Protein AF-A0A5K1G5G9-F1 (afdb_monomer)

Mean predicted aligned error: 5.76 Å

Secondary structure (DSSP, 8-state):
-HHHHHHHS--B-TTTHHHHHHHHHHHHHHHHHT-----------BSTT-HHHHHHHHTT----PPP-HHHHHHHHHTS--------

Solvent-accessible surface area (backbone atoms only — not comparable to full-atom values): 5582 Å² total; per-residue (Å²): 88,69,69,54,26,73,73,71,74,48,60,55,19,79,75,33,30,57,51,52,53,52,51,53,51,51,53,52,50,27,64,75,73,70,54,90,77,89,86,84,77,72,78,82,47,66,17,83,89,40,48,68,58,52,50,29,48,77,70,70,65,60,77,86,79,78,90,54,70,68,62,50,52,55,54,59,70,68,54,81,88,75,86,80,84,81,128

Radius of gyration: 20.23 Å; Cα contacts (8 Å, |Δi|>4): 51; chains: 1; bounding box: 41×36×58 Å

Foldseek 3Di:
DVVCCVPPVFAAAPVQVVVVVVQVVVVVVCVVVVNDDDDDGDSPGGCPVVVVVVVCVVVVNDDDDDDDVVVVVVVVVPDDDDDDPDD

Structure (mmCIF, N/CA/C/O backbone):
data_AF-A0A5K1G5G9-F1
#
_entry.id   AF-A0A5K1G5G9-F1
#
loop_
_atom_site.group_PDB
_atom_site.id
_atom_site.type_symbol
_atom_site.label_atom_id
_atom_site.label_alt_id
_atom_site.label_comp_id
_atom_site.label_asym_id
_atom_site.label_entity_id
_atom_site.label_seq_id
_atom_site.pdbx_PDB_ins_code
_atom_site.Cartn_x
_atom_site.Cartn_y
_atom_site.Cartn_z
_atom_site.occupancy
_atom_site.B_iso_or_equiv
_atom_site.auth_seq_id
_atom_site.auth_comp_id
_atom_site.auth_asym_id
_atom_site.auth_atom_id
_atom_site.pdbx_PDB_model_num
ATOM 1 N N . ALA A 1 1 ? -1.033 -2.431 1.311 1.00 92.19 1 ALA A N 1
ATOM 2 C CA . ALA A 1 1 ? -1.282 -3.533 0.355 1.00 92.19 1 ALA A CA 1
ATOM 3 C C . ALA A 1 1 ? -1.687 -4.834 1.053 1.00 92.19 1 ALA A C 1
ATOM 5 O O . ALA A 1 1 ? -2.861 -5.169 1.036 1.00 92.19 1 ALA A O 1
ATOM 6 N N . ILE A 1 2 ? -0.757 -5.539 1.717 1.00 95.50 2 ILE A N 1
ATOM 7 C CA . ILE A 1 2 ? -0.959 -6.934 2.164 1.00 95.50 2 ILE A CA 1
ATOM 8 C C . ILE A 1 2 ? -2.140 -7.124 3.119 1.00 95.50 2 ILE A C 1
ATOM 10 O O . ILE A 1 2 ? -2.927 -8.044 2.930 1.00 95.50 2 ILE A O 1
ATOM 14 N N . LYS A 1 3 ? -2.291 -6.248 4.124 1.00 96.62 3 LYS A N 1
ATOM 15 C CA . LYS A 1 3 ? -3.431 -6.305 5.052 1.00 96.62 3 LYS A CA 1
ATOM 16 C C . LYS A 1 3 ? -4.764 -6.237 4.299 1.00 96.62 3 LYS A C 1
ATOM 18 O O . LYS A 1 3 ? -5.584 -7.117 4.476 1.00 96.62 3 LYS A O 1
ATOM 23 N N . PHE A 1 4 ? -4.916 -5.245 3.422 1.00 97.00 4 PHE A N 1
ATOM 24 C CA . PHE A 1 4 ? -6.126 -5.034 2.624 1.00 97.00 4 PHE A CA 1
ATOM 25 C C . PHE A 1 4 ? -6.416 -6.203 1.676 1.00 97.00 4 PHE A C 1
ATOM 27 O O . PHE A 1 4 ? -7.535 -6.687 1.631 1.00 97.00 4 PHE A O 1
ATOM 34 N N . ALA A 1 5 ? -5.402 -6.726 0.982 1.00 96.75 5 ALA A N 1
ATOM 35 C CA . ALA A 1 5 ? -5.596 -7.876 0.100 1.00 96.75 5 ALA A CA 1
ATOM 36 C C . ALA A 1 5 ? -6.044 -9.135 0.857 1.00 96.75 5 ALA A C 1
ATOM 38 O O . ALA A 1 5 ? -6.871 -9.894 0.362 1.00 96.75 5 ALA A O 1
ATOM 39 N N . ARG A 1 6 ? -5.534 -9.342 2.078 1.00 97.31 6 ARG A N 1
ATOM 40 C CA . ARG A 1 6 ? -5.942 -10.462 2.937 1.00 97.31 6 ARG A CA 1
ATOM 41 C C . ARG A 1 6 ? -7.344 -10.298 3.525 1.00 97.31 6 ARG A C 1
ATOM 43 O O . ARG A 1 6 ? -7.970 -11.314 3.796 1.00 97.31 6 ARG A O 1
ATOM 50 N N . THR A 1 7 ? -7.808 -9.069 3.762 1.00 97.75 7 THR A N 1
ATOM 51 C CA . THR A 1 7 ? -9.135 -8.821 4.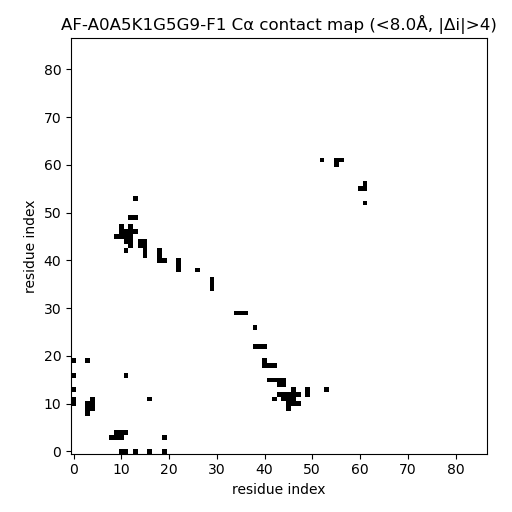353 1.00 97.75 7 THR A CA 1
ATOM 52 C C . THR A 1 7 ? -10.233 -8.700 3.300 1.00 97.75 7 THR A C 1
ATOM 54 O O . THR A 1 7 ? -11.298 -9.270 3.491 1.00 97.75 7 THR A O 1
ATOM 57 N N . GLU A 1 8 ? -9.962 -8.026 2.179 1.00 96.38 8 GLU A N 1
ATOM 58 C CA . GLU A 1 8 ? -10.965 -7.696 1.153 1.00 96.38 8 GLU A CA 1
ATOM 59 C C . GLU A 1 8 ? -10.898 -8.589 -0.097 1.00 96.38 8 GLU A C 1
ATOM 61 O O . GLU A 1 8 ? -11.767 -8.512 -0.960 1.00 96.38 8 GLU A O 1
ATOM 66 N N . GLY A 1 9 ? -9.845 -9.399 -0.258 1.00 96.19 9 GLY A N 1
ATOM 67 C CA . GLY A 1 9 ? -9.661 -10.258 -1.437 1.00 96.19 9 GLY A CA 1
ATOM 68 C C . GLY A 1 9 ? -9.259 -9.522 -2.724 1.00 96.19 9 GLY A C 1
ATOM 69 O O . GLY A 1 9 ? -9.168 -10.143 -3.781 1.00 96.19 9 GLY A O 1
ATOM 70 N N . LEU A 1 10 ? -8.985 -8.214 -2.655 1.00 95.81 10 LEU A N 1
ATOM 71 C CA . LEU A 1 10 ? -8.550 -7.393 -3.788 1.00 95.81 10 LEU A CA 1
ATOM 72 C C . LEU A 1 10 ? -7.062 -7.059 -3.691 1.00 95.81 10 LEU A C 1
ATOM 74 O O . LEU A 1 10 ? -6.594 -6.568 -2.665 1.00 95.81 10 LEU A O 1
ATOM 78 N N . ILE A 1 11 ? -6.319 -7.256 -4.782 1.00 97.19 11 ILE A N 1
ATOM 79 C CA . ILE A 1 11 ? -4.915 -6.838 -4.880 1.00 97.19 11 ILE A CA 1
ATOM 80 C C . ILE A 1 11 ? -4.882 -5.390 -5.395 1.00 97.19 11 ILE A C 1
ATOM 82 O O . ILE A 1 11 ? -5.136 -5.176 -6.584 1.00 97.19 11 ILE A O 1
ATOM 86 N N . PRO A 1 12 ? -4.599 -4.383 -4.545 1.00 97.88 12 PRO A N 1
ATOM 87 C CA . PRO A 1 12 ? -4.501 -2.999 -4.995 1.00 97.88 12 PRO A CA 1
ATOM 88 C C . PRO A 1 12 ? -3.251 -2.794 -5.853 1.00 97.88 12 PRO A C 1
ATOM 90 O O . PRO A 1 12 ? -2.270 -3.505 -5.656 1.00 97.88 12 PRO A O 1
ATOM 93 N N . ALA A 1 13 ? -3.264 -1.826 -6.770 1.00 98.00 13 ALA A N 1
ATOM 94 C CA . ALA A 1 13 ? -2.022 -1.310 -7.352 1.00 98.00 13 ALA A CA 1
ATOM 95 C C . ALA A 1 13 ? -1.185 -0.597 -6.263 1.00 98.00 13 ALA A C 1
ATOM 97 O O . ALA A 1 13 ? -1.739 -0.264 -5.206 1.00 98.00 13 ALA A O 1
ATOM 98 N N . PRO A 1 14 ? 0.126 -0.356 -6.448 1.00 97.06 14 PRO A N 1
ATOM 99 C CA . PRO A 1 14 ? 0.964 0.332 -5.463 1.00 97.06 14 PRO A CA 1
ATOM 100 C C . PRO A 1 14 ? 0.469 1.739 -5.088 1.00 97.06 14 PRO A C 1
ATOM 102 O O . PRO A 1 14 ? 0.476 2.097 -3.907 1.00 97.06 14 PRO A O 1
ATOM 105 N N . GLU A 1 15 ? -0.029 2.514 -6.047 1.00 97.50 15 GLU A N 1
ATOM 106 C CA . GLU A 1 15 ? -0.501 3.893 -5.882 1.00 97.50 15 GLU A CA 1
ATOM 107 C C . GLU A 1 15 ? -1.663 4.011 -4.873 1.00 97.50 15 GLU A C 1
ATOM 109 O O . GLU A 1 15 ? -1.497 4.716 -3.868 1.00 97.50 15 GLU A O 1
ATOM 114 N N . PRO A 1 16 ? -2.798 3.286 -5.019 1.00 97.62 16 PRO A N 1
ATOM 115 C CA . PRO A 1 16 ? -3.930 3.373 -4.089 1.00 97.62 16 PRO A CA 1
ATOM 116 C C . PRO A 1 16 ? -3.630 2.818 -2.689 1.00 97.62 16 PRO A C 1
ATOM 118 O O . PRO A 1 16 ? -4.422 3.018 -1.765 1.00 97.62 16 PRO A O 1
ATOM 121 N N . THR A 1 17 ? -2.481 2.165 -2.468 1.00 97.38 17 THR A N 1
ATOM 122 C CA . THR A 1 17 ? -2.102 1.709 -1.119 1.00 97.38 17 THR A CA 1
ATOM 123 C C . THR A 1 17 ? -1.916 2.857 -0.130 1.00 97.38 17 THR A C 1
ATOM 125 O O . THR A 1 17 ? -2.136 2.652 1.066 1.00 97.38 17 THR A O 1
ATOM 128 N N . HIS A 1 18 ? -1.588 4.058 -0.615 1.00 97.44 18 HIS A N 1
ATOM 129 C CA . HIS A 1 18 ? -1.488 5.267 0.202 1.00 97.44 18 HIS A CA 1
ATOM 130 C C . HIS A 1 18 ? -2.863 5.698 0.725 1.00 97.44 18 HIS A C 1
ATOM 132 O O . HIS A 1 18 ? -3.014 5.969 1.919 1.00 97.44 18 HIS A O 1
ATOM 138 N N . ALA A 1 19 ? -3.883 5.678 -0.140 1.00 98.19 19 ALA A N 1
ATOM 139 C CA . ALA A 1 19 ? -5.263 5.964 0.243 1.00 98.19 19 ALA A CA 1
ATOM 140 C C . ALA A 1 19 ? -5.791 4.910 1.229 1.00 98.19 19 ALA A C 1
ATOM 142 O O . ALA A 1 19 ? -6.315 5.265 2.283 1.00 98.19 19 ALA A O 1
ATOM 143 N N . ILE A 1 20 ? -5.543 3.623 0.955 1.00 98.00 20 ILE A N 1
ATOM 144 C CA . ILE A 1 20 ? -5.872 2.516 1.868 1.00 98.00 20 ILE A CA 1
ATOM 145 C C . ILE A 1 20 ? -5.240 2.737 3.249 1.00 98.00 20 ILE A C 1
ATOM 147 O O . ILE A 1 20 ? -5.904 2.584 4.272 1.00 98.00 20 ILE A O 1
ATOM 151 N N . ALA A 1 21 ? -3.958 3.105 3.304 1.00 98.06 21 ALA A N 1
ATOM 152 C CA . ALA A 1 21 ? -3.263 3.336 4.568 1.00 98.06 21 ALA A CA 1
ATOM 153 C C . ALA A 1 21 ? -3.834 4.534 5.344 1.00 98.06 21 ALA A C 1
ATOM 155 O O . ALA A 1 21 ? -3.905 4.488 6.572 1.00 98.06 21 ALA A O 1
ATOM 156 N N . ALA A 1 22 ? -4.240 5.604 4.657 1.00 98.31 22 ALA A N 1
ATOM 157 C CA . ALA A 1 22 ? -4.917 6.739 5.282 1.00 98.31 22 ALA A CA 1
ATOM 158 C C . ALA A 1 22 ? -6.292 6.346 5.843 1.00 98.31 22 ALA A C 1
ATOM 160 O O . ALA A 1 22 ? -6.579 6.631 7.003 1.00 98.31 22 ALA A O 1
ATOM 161 N N . VAL A 1 23 ? -7.094 5.612 5.071 1.00 98.19 23 VAL A N 1
ATOM 162 C CA . VAL A 1 23 ? -8.442 5.179 5.476 1.00 98.19 23 VAL A CA 1
ATOM 163 C C . VAL A 1 23 ? -8.400 4.197 6.639 1.00 98.19 23 VAL A C 1
ATOM 165 O O . VAL A 1 23 ? -9.192 4.324 7.565 1.00 98.19 23 VAL A O 1
ATOM 168 N N . ILE A 1 24 ? -7.445 3.261 6.657 1.00 97.75 24 ILE A N 1
ATOM 169 C CA . ILE A 1 24 ? -7.261 2.358 7.804 1.00 97.75 24 ILE A CA 1
ATOM 170 C C . ILE A 1 24 ? -6.925 3.152 9.071 1.00 97.75 24 ILE A C 1
ATOM 172 O O . ILE A 1 24 ? -7.443 2.826 10.136 1.00 97.75 24 ILE A O 1
ATOM 176 N N . ARG A 1 25 ? -6.074 4.184 8.980 1.00 98.44 25 ARG A N 1
ATOM 177 C CA . ARG A 1 25 ? -5.75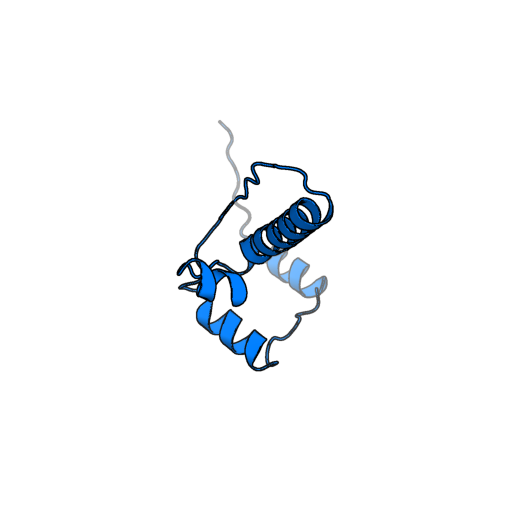4 5.041 10.134 1.00 98.44 25 ARG A CA 1
ATOM 178 C C . ARG A 1 25 ? -6.980 5.808 10.625 1.00 98.44 25 ARG A C 1
ATOM 180 O O . ARG A 1 25 ? -7.229 5.808 11.824 1.00 98.44 25 ARG A O 1
ATOM 187 N N . GLU A 1 26 ? -7.772 6.380 9.721 1.00 98.50 26 GLU A N 1
ATOM 188 C CA . GLU A 1 26 ? -9.000 7.087 10.105 1.00 98.50 26 GLU A CA 1
ATOM 189 C C . GLU A 1 26 ? -10.049 6.137 10.698 1.00 98.50 26 GLU A C 1
ATOM 191 O O . GLU A 1 26 ? -10.693 6.473 11.687 1.00 98.50 26 GLU A O 1
ATOM 196 N N . ALA A 1 27 ? -10.174 4.916 10.173 1.00 98.12 27 ALA A N 1
ATOM 197 C CA . ALA A 1 27 ? -11.064 3.901 10.733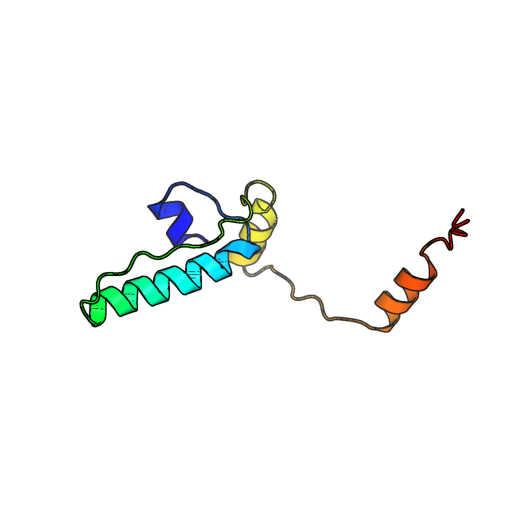 1.00 98.12 27 ALA A CA 1
ATOM 198 C C . ALA A 1 27 ? -10.654 3.490 12.159 1.00 98.12 27 ALA A C 1
ATOM 200 O O . ALA A 1 27 ? -11.513 3.270 13.014 1.00 98.12 27 ALA A O 1
ATOM 201 N N . LEU A 1 28 ? -9.347 3.399 12.436 1.00 98.25 28 LEU A N 1
ATOM 202 C CA . LEU A 1 28 ? -8.834 3.140 13.786 1.00 98.25 28 LEU A CA 1
ATOM 203 C C . LEU A 1 28 ? -9.126 4.310 14.731 1.00 98.25 28 LEU A C 1
ATOM 205 O O . LEU A 1 28 ? -9.586 4.06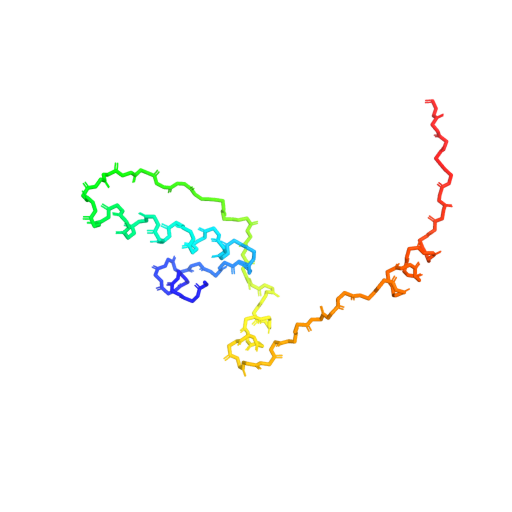6 15.842 1.00 98.25 28 LEU A O 1
ATOM 209 N N . ASN A 1 29 ? -8.947 5.549 14.267 1.00 98.62 29 ASN A N 1
ATOM 210 C CA . ASN A 1 29 ? -9.299 6.750 15.022 1.00 98.62 29 ASN A CA 1
ATOM 211 C C . ASN A 1 29 ? -10.801 6.790 15.355 1.00 98.62 29 ASN A C 1
ATOM 213 O O . ASN A 1 29 ? -11.162 6.942 16.515 1.00 98.62 29 ASN A O 1
ATOM 217 N N . CYS A 1 30 ? -11.681 6.539 14.378 1.00 98.56 30 CYS A N 1
ATOM 218 C CA . CYS A 1 30 ? -13.132 6.446 14.594 1.00 98.56 30 CYS A CA 1
ATOM 219 C C . CYS A 1 30 ? -13.495 5.400 15.660 1.00 98.56 30 CYS A C 1
ATOM 221 O O . CYS A 1 30 ? -14.373 5.619 16.491 1.00 98.56 30 CYS A O 1
ATOM 223 N N . ARG A 1 31 ? -12.791 4.260 15.670 1.00 98.19 31 ARG A N 1
ATOM 224 C CA . ARG A 1 31 ? -12.976 3.222 16.691 1.00 98.19 31 ARG A CA 1
ATOM 225 C C . ARG A 1 31 ? -12.546 3.693 18.083 1.00 98.19 31 ARG A C 1
ATOM 227 O O . ARG A 1 31 ? -13.195 3.327 19.055 1.00 98.19 31 ARG A O 1
ATOM 234 N N . GLU A 1 32 ? -11.460 4.453 18.186 1.00 98.50 32 GLU A N 1
ATOM 235 C CA . GLU A 1 32 ? -10.938 4.979 19.456 1.00 98.50 32 GLU A CA 1
ATOM 236 C C . GLU A 1 32 ? -11.803 6.115 20.015 1.00 98.50 32 GLU A C 1
ATOM 238 O O . GLU A 1 32 ? -12.024 6.179 21.223 1.00 98.50 32 GLU A O 1
ATOM 243 N N . THR A 1 33 ? -12.336 6.977 19.149 1.00 98.44 33 THR A N 1
ATOM 244 C CA . THR A 1 33 ? -13.193 8.106 19.539 1.00 98.44 33 THR A CA 1
ATOM 245 C C . THR A 1 33 ? -14.668 7.731 19.685 1.00 98.44 33 THR A C 1
ATOM 247 O O . THR A 1 33 ? -15.432 8.480 20.290 1.00 98.44 33 THR A O 1
ATOM 250 N N . GLY A 1 34 ? -15.085 6.588 19.132 1.00 98.38 34 GLY A N 1
ATOM 251 C CA . GLY A 1 34 ? -16.487 6.167 19.068 1.00 98.38 34 GLY A CA 1
ATOM 252 C C . GLY A 1 34 ? -17.307 6.898 17.998 1.00 98.38 34 GLY A C 1
ATOM 253 O O . GLY A 1 34 ? -18.532 6.779 17.978 1.00 98.38 34 GLY A O 1
ATOM 254 N N . GLU A 1 35 ? -16.662 7.660 17.114 1.00 98.38 35 GLU A N 1
ATOM 255 C CA . GLU A 1 35 ? -17.336 8.416 16.061 1.00 98.38 35 GLU A CA 1
ATOM 256 C C . GLU A 1 35 ? -17.707 7.509 14.876 1.00 98.38 35 GLU A C 1
ATOM 258 O O . GLU A 1 35 ? -16.871 6.789 14.331 1.00 98.38 35 GLU A O 1
ATOM 263 N N . SER A 1 36 ? -18.968 7.552 14.439 1.00 98.00 36 SER A N 1
ATOM 264 C CA . SER A 1 36 ? -19.420 6.805 13.261 1.00 98.00 36 SER A CA 1
ATOM 265 C C . SER A 1 36 ? -19.268 7.653 11.996 1.00 98.00 36 SER A C 1
ATOM 267 O O . SER A 1 36 ? -19.945 8.670 11.846 1.00 98.00 36 SER A O 1
ATOM 269 N N . LYS A 1 37 ? -18.392 7.231 11.074 1.00 97.75 37 LYS A N 1
ATOM 270 C CA . LYS A 1 37 ? -18.161 7.886 9.775 1.00 97.75 37 LYS A CA 1
ATOM 271 C C . LYS A 1 37 ? -18.297 6.911 8.615 1.00 97.75 37 LYS A C 1
ATOM 273 O O . LYS A 1 37 ? -17.925 5.744 8.719 1.00 97.75 37 LYS A O 1
ATOM 278 N N . VAL A 1 38 ? -18.738 7.435 7.472 1.00 98.38 38 VAL A N 1
ATOM 279 C CA . VAL A 1 38 ? -18.561 6.778 6.172 1.00 98.38 38 VAL A CA 1
ATOM 280 C C . VAL A 1 38 ? -17.239 7.253 5.580 1.00 98.38 38 VAL A C 1
ATOM 282 O O . VAL A 1 38 ? -17.052 8.446 5.353 1.00 98.38 38 VAL A O 1
ATOM 285 N N . LEU A 1 39 ? -16.325 6.319 5.325 1.00 98.12 39 LEU A N 1
ATOM 286 C CA . LEU A 1 39 ? -15.024 6.609 4.728 1.00 98.12 39 LEU A CA 1
ATOM 287 C C . LEU A 1 39 ? -15.028 6.161 3.266 1.00 98.12 39 LEU A C 1
ATOM 289 O O . LEU A 1 39 ? -15.144 4.972 2.976 1.00 98.12 39 LEU A O 1
ATOM 293 N N . LEU A 1 40 ? -14.895 7.119 2.348 1.00 97.94 40 LEU A N 1
ATOM 294 C CA . LEU A 1 40 ? -14.783 6.867 0.912 1.00 97.94 40 LEU A CA 1
ATOM 295 C C . LEU A 1 40 ? -13.329 7.041 0.470 1.00 97.94 40 LEU A C 1
ATOM 297 O O . LEU A 1 40 ? -12.686 8.030 0.816 1.00 97.94 40 LEU A O 1
ATOM 301 N N . MET A 1 41 ? -12.825 6.105 -0.333 1.00 96.56 41 MET A N 1
ATOM 302 C CA . MET A 1 41 ? -11.494 6.199 -0.932 1.00 96.56 41 MET A CA 1
ATOM 303 C C . MET A 1 41 ? -11.518 5.835 -2.411 1.00 96.56 41 MET A C 1
ATOM 305 O O . MET A 1 41 ? -12.297 4.984 -2.838 1.00 96.56 41 MET A O 1
ATOM 309 N N . ALA A 1 42 ? -10.614 6.440 -3.179 1.00 96.50 42 ALA A N 1
ATOM 310 C CA . ALA A 1 42 ? -10.414 6.094 -4.577 1.00 96.50 42 ALA A CA 1
ATOM 311 C C . ALA A 1 42 ? -9.508 4.859 -4.705 1.00 96.50 42 ALA A C 1
ATOM 313 O O . ALA A 1 42 ? -8.319 4.905 -4.385 1.00 96.50 42 ALA A O 1
ATOM 314 N N . MET A 1 43 ? -10.069 3.763 -5.214 1.00 95.50 43 MET A N 1
ATOM 315 C CA . MET A 1 43 ? -9.332 2.550 -5.569 1.00 95.50 43 MET A CA 1
ATOM 316 C C . MET A 1 43 ? -8.899 2.636 -7.039 1.00 95.50 43 MET A C 1
ATOM 318 O O . MET A 1 43 ? -9.522 2.044 -7.914 1.00 95.50 43 MET A O 1
ATOM 322 N N . CYS A 1 44 ? -7.876 3.448 -7.324 1.00 97.06 44 CYS A N 1
ATOM 323 C CA . CYS A 1 44 ? -7.565 3.888 -8.692 1.00 97.06 44 CYS A CA 1
ATOM 324 C C . CYS A 1 44 ? -6.995 2.812 -9.636 1.00 97.06 44 CYS A C 1
ATOM 326 O O . CYS A 1 44 ? -6.914 3.062 -10.835 1.00 97.06 44 CYS A O 1
ATOM 328 N N . GLY A 1 45 ? -6.634 1.623 -9.143 1.00 96.94 45 GLY A N 1
ATOM 329 C CA . GLY A 1 45 ? -6.137 0.534 -9.989 1.00 96.94 45 GLY A CA 1
ATOM 330 C C . GLY A 1 45 ? -5.867 -0.768 -9.234 1.00 96.94 45 GLY A C 1
ATOM 331 O O . GLY A 1 45 ? -5.743 -0.776 -8.009 1.00 96.94 45 GLY A O 1
ATOM 332 N N . HIS A 1 46 ? -5.767 -1.882 -9.961 1.00 96.81 46 HIS A N 1
ATOM 333 C CA . HIS A 1 46 ? -5.449 -3.202 -9.403 1.00 96.81 46 HIS A CA 1
ATOM 334 C C . HIS A 1 46 ? -3.968 -3.564 -9.584 1.00 96.81 46 HIS A C 1
ATOM 336 O O . HIS A 1 46 ? -3.355 -3.187 -10.576 1.00 96.81 46 HIS A O 1
ATOM 342 N N . GLY A 1 47 ? -3.423 -4.390 -8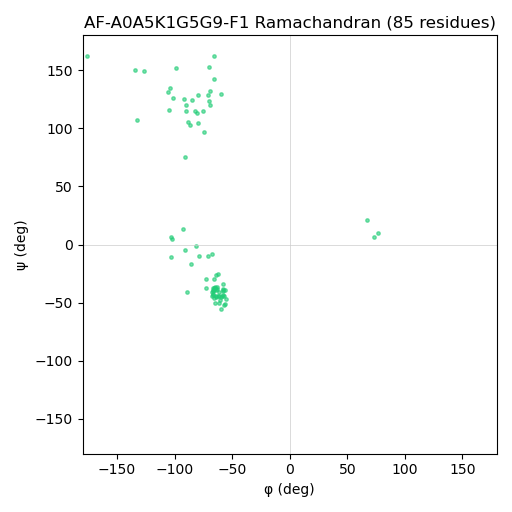.695 1.00 97.00 47 GLY A N 1
ATOM 343 C CA . GLY A 1 47 ? -1.994 -4.722 -8.661 1.00 97.00 47 GLY A CA 1
ATOM 344 C C . GLY A 1 47 ? -1.573 -5.965 -9.440 1.00 97.00 47 GLY A C 1
ATOM 345 O O . GLY A 1 47 ? -0.474 -6.464 -9.218 1.00 97.00 47 GLY A O 1
ATOM 346 N N . HIS A 1 48 ? -2.425 -6.517 -10.314 1.00 96.06 48 HIS A N 1
ATOM 347 C CA . HIS A 1 48 ? -2.117 -7.750 -11.060 1.00 96.06 48 HIS A CA 1
ATOM 348 C C . HIS A 1 48 ? -0.847 -7.640 -11.915 1.00 96.06 48 HIS A C 1
ATOM 350 O O . HIS A 1 48 ? -0.113 -8.616 -12.045 1.00 96.06 48 HIS A O 1
ATOM 356 N N . PHE A 1 49 ? -0.567 -6.455 -12.462 1.00 96.25 49 PHE A N 1
ATOM 357 C CA . PHE A 1 49 ? 0.645 -6.193 -13.244 1.00 96.25 49 PHE A CA 1
ATOM 358 C C . PHE A 1 49 ? 1.814 -5.686 -12.386 1.00 96.25 49 PHE A C 1
ATOM 360 O O . PHE A 1 49 ? 2.938 -5.594 -12.869 1.00 96.25 49 PHE A O 1
ATOM 367 N N . ASP A 1 50 ? 1.578 -5.450 -11.095 1.00 97.00 50 ASP A N 1
ATOM 368 C CA . ASP A 1 50 ? 2.558 -4.932 -10.137 1.00 97.00 50 ASP A CA 1
ATOM 369 C C . ASP A 1 50 ? 3.121 -6.020 -9.214 1.00 97.00 50 ASP A C 1
ATOM 371 O O . ASP A 1 50 ? 3.869 -5.725 -8.279 1.00 97.00 50 ASP A O 1
ATOM 375 N N . LEU A 1 51 ? 2.787 -7.294 -9.452 1.00 96.44 51 LEU A N 1
ATOM 376 C CA . LEU A 1 51 ? 3.215 -8.407 -8.599 1.00 96.44 51 LEU A CA 1
ATOM 377 C C . LEU A 1 51 ? 4.742 -8.498 -8.479 1.00 96.44 51 LEU A C 1
ATOM 379 O O . LEU A 1 51 ? 5.251 -8.719 -7.383 1.00 96.44 51 LEU A O 1
ATOM 383 N N . THR A 1 52 ? 5.483 -8.247 -9.561 1.00 96.44 52 THR A N 1
ATOM 384 C CA . THR A 1 52 ? 6.955 -8.191 -9.526 1.00 96.44 52 THR A CA 1
ATOM 385 C C .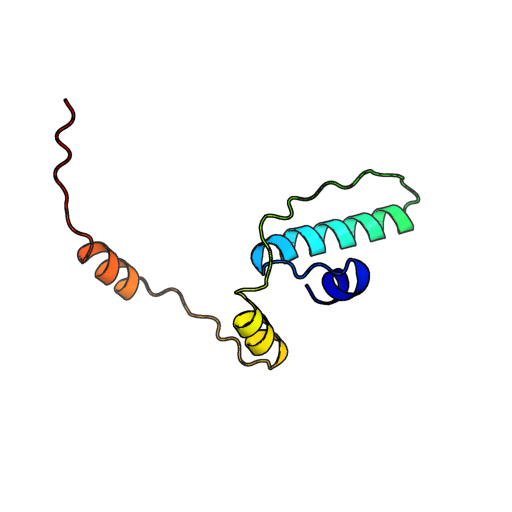 THR A 1 52 ? 7.467 -7.031 -8.667 1.00 96.44 52 THR A C 1
ATOM 387 O O . THR A 1 52 ? 8.467 -7.172 -7.963 1.00 96.44 52 THR A O 1
ATOM 390 N N . SER A 1 53 ? 6.789 -5.882 -8.684 1.00 95.38 53 SER A N 1
ATOM 391 C CA . SER A 1 53 ? 7.130 -4.738 -7.830 1.00 95.38 53 SER A CA 1
ATOM 392 C C . SER A 1 53 ? 6.879 -5.064 -6.357 1.00 95.38 53 SER A C 1
ATOM 394 O O . SER A 1 53 ? 7.739 -4.804 -5.512 1.00 95.38 53 SER A O 1
ATOM 396 N N . TYR A 1 54 ? 5.748 -5.707 -6.047 1.00 96.44 54 TYR A N 1
ATOM 397 C CA . TYR A 1 54 ? 5.458 -6.190 -4.698 1.00 96.44 54 TYR A CA 1
ATOM 398 C C . TYR A 1 54 ? 6.470 -7.227 -4.221 1.00 96.44 54 TYR A C 1
ATOM 400 O O . TYR A 1 54 ? 6.949 -7.121 -3.093 1.00 96.44 54 TYR A O 1
ATOM 408 N N . GLU A 1 55 ? 6.835 -8.192 -5.063 1.00 96.81 55 GLU A N 1
ATOM 409 C CA . GLU A 1 55 ? 7.862 -9.182 -4.743 1.00 96.81 55 GLU A CA 1
ATOM 410 C C . GLU A 1 55 ? 9.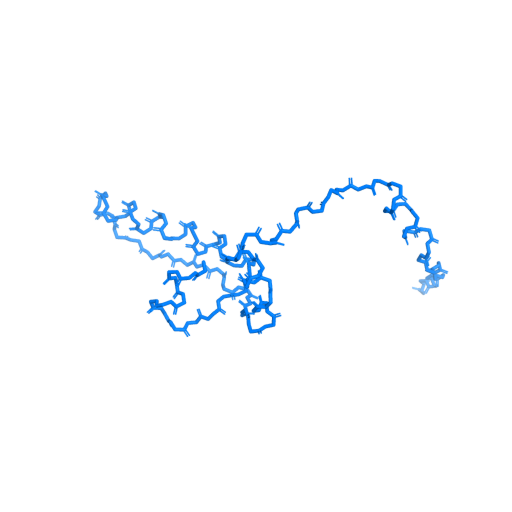189 -8.504 -4.379 1.00 96.81 55 GLU A C 1
ATOM 412 O O . GLU A 1 55 ? 9.738 -8.769 -3.308 1.00 96.81 55 GLU A O 1
ATOM 417 N N . LYS A 1 56 ? 9.682 -7.590 -5.225 1.00 97.19 56 LYS A N 1
ATOM 418 C CA . LYS A 1 56 ? 10.932 -6.856 -4.969 1.00 97.19 56 LYS A CA 1
ATOM 419 C C . LYS A 1 56 ? 10.882 -6.093 -3.650 1.00 97.19 56 LYS A C 1
ATOM 421 O O . LYS A 1 56 ? 11.847 -6.154 -2.891 1.00 97.19 56 LYS A O 1
ATOM 426 N N . TYR A 1 57 ? 9.776 -5.407 -3.361 1.00 96.00 57 TYR A N 1
ATOM 427 C CA . TYR A 1 57 ? 9.600 -4.695 -2.095 1.00 96.00 57 TYR A CA 1
ATOM 428 C C . TYR A 1 57 ? 9.645 -5.649 -0.895 1.00 96.00 57 TYR A C 1
ATOM 430 O O . TYR A 1 57 ? 10.417 -5.434 0.036 1.00 96.00 57 TYR A O 1
ATOM 438 N N . LEU A 1 58 ? 8.869 -6.736 -0.934 1.00 96.06 58 LEU A N 1
ATOM 439 C CA . LEU A 1 58 ? 8.780 -7.707 0.162 1.00 96.06 58 LEU A CA 1
ATOM 440 C C . LEU A 1 58 ? 10.090 -8.472 0.391 1.00 96.06 58 LEU A C 1
ATOM 442 O O . LEU A 1 58 ? 10.379 -8.856 1.520 1.00 96.06 58 LEU A O 1
ATOM 446 N N . GLN A 1 59 ? 10.886 -8.677 -0.659 1.00 97.88 59 GLN A N 1
ATOM 447 C CA . GLN A 1 59 ? 12.220 -9.274 -0.567 1.00 97.88 59 GLN A CA 1
ATOM 448 C C . GLN A 1 59 ? 13.308 -8.267 -0.152 1.00 97.88 59 GLN A C 1
ATOM 450 O O . GLN A 1 59 ? 14.473 -8.651 -0.068 1.00 97.88 59 GLN A O 1
ATOM 455 N N . GLY A 1 60 ? 12.973 -6.989 0.061 1.00 97.12 60 GLY A N 1
ATOM 456 C CA . GLY A 1 60 ? 13.954 -5.940 0.360 1.00 97.12 60 GLY A CA 1
ATOM 457 C C . GLY A 1 60 ? 14.902 -5.626 -0.805 1.00 97.12 60 GLY A C 1
ATOM 458 O O . GLY A 1 60 ? 15.990 -5.106 -0.591 1.00 97.12 60 GLY A O 1
ATOM 459 N N . LYS A 1 61 ? 14.510 -5.962 -2.040 1.00 97.62 61 LYS A N 1
ATOM 460 C CA . LYS A 1 61 ? 15.289 -5.769 -3.278 1.00 97.62 61 LYS A CA 1
ATOM 461 C C . LYS A 1 61 ? 14.826 -4.563 -4.102 1.00 97.62 61 LYS A C 1
ATOM 463 O O . LYS A 1 61 ? 15.269 -4.388 -5.236 1.00 97.62 61 LYS A O 1
ATOM 468 N N . MET A 1 62 ? 13.880 -3.777 -3.593 1.00 95.19 62 MET A N 1
ATOM 469 C CA . MET A 1 62 ? 13.424 -2.567 -4.270 1.00 95.19 62 MET A CA 1
ATOM 470 C C . MET A 1 62 ? 14.518 -1.501 -4.201 1.00 95.19 62 MET A C 1
ATOM 472 O O . MET A 1 62 ? 15.048 -1.222 -3.130 1.00 95.19 62 MET A O 1
ATOM 476 N N . VAL A 1 63 ? 14.855 -0.936 -5.356 1.00 92.94 63 VAL A N 1
ATOM 477 C CA . VAL A 1 63 ? 15.868 0.111 -5.484 1.00 92.94 63 VAL A CA 1
ATOM 478 C C . VAL A 1 63 ? 15.153 1.442 -5.619 1.00 92.94 63 VAL A C 1
ATOM 480 O O . VAL A 1 63 ? 14.307 1.591 -6.500 1.00 92.94 63 VAL A O 1
ATOM 483 N N . ASP A 1 64 ? 15.508 2.387 -4.757 1.00 90.88 64 ASP A N 1
ATOM 484 C CA . ASP A 1 64 ? 15.115 3.780 -4.916 1.00 90.88 64 ASP A CA 1
ATOM 485 C C . ASP A 1 64 ? 16.059 4.435 -5.928 1.00 90.88 64 ASP A C 1
ATOM 487 O O . ASP A 1 64 ? 17.272 4.509 -5.715 1.00 90.88 64 ASP A O 1
ATOM 491 N N . LEU A 1 65 ? 15.516 4.809 -7.084 1.00 88.38 65 LEU A N 1
ATOM 492 C CA . LEU A 1 65 ? 16.296 5.430 -8.145 1.00 88.38 65 LEU A CA 1
ATOM 493 C C . LEU A 1 65 ? 16.382 6.927 -7.871 1.00 88.38 65 LEU A C 1
ATOM 495 O O . LEU A 1 65 ? 15.366 7.609 -7.776 1.00 88.38 65 LEU A O 1
ATOM 499 N N . SER A 1 66 ? 17.604 7.451 -7.800 1.00 88.12 66 SER A N 1
ATOM 500 C CA . SER A 1 66 ? 17.815 8.888 -7.682 1.00 88.12 66 SER A CA 1
ATOM 501 C C . SER A 1 66 ? 17.357 9.615 -8.943 1.00 88.12 66 SER A C 1
ATOM 503 O O . SER A 1 66 ? 17.598 9.164 -10.066 1.00 88.12 66 SER A O 1
ATOM 505 N N . TYR A 1 67 ? 16.771 10.788 -8.746 1.00 87.81 67 TYR A N 1
ATOM 506 C CA . TYR A 1 67 ? 16.538 11.750 -9.811 1.00 87.81 67 TYR A CA 1
ATOM 507 C C . TYR A 1 67 ? 17.876 12.337 -10.301 1.00 87.81 67 TYR A C 1
ATOM 509 O O . TYR A 1 67 ? 18.717 12.719 -9.490 1.00 87.81 67 TYR A O 1
ATOM 517 N N . ASP A 1 68 ? 18.073 12.377 -11.620 1.00 92.31 68 ASP A N 1
ATOM 518 C CA . ASP A 1 68 ? 19.307 12.814 -12.285 1.00 92.31 68 ASP A CA 1
ATOM 519 C C . ASP A 1 68 ? 18.939 13.794 -13.408 1.00 92.31 68 ASP A C 1
ATOM 521 O O . ASP A 1 68 ? 18.373 13.394 -14.433 1.00 92.31 68 ASP A O 1
ATOM 525 N N . ASP A 1 69 ? 19.218 15.082 -13.183 1.00 93.44 69 ASP A N 1
ATOM 526 C CA . ASP A 1 69 ? 18.852 16.172 -14.094 1.00 93.44 69 ASP A CA 1
ATOM 527 C C . ASP A 1 69 ? 19.434 15.972 -15.497 1.00 93.44 69 ASP A C 1
ATOM 529 O O . ASP A 1 69 ? 18.734 16.187 -16.490 1.00 93.44 69 ASP A O 1
ATOM 533 N N . ASP A 1 70 ? 20.674 15.490 -15.606 1.00 94.00 70 ASP A N 1
ATOM 534 C CA . ASP A 1 70 ? 21.348 15.326 -16.896 1.00 94.00 70 ASP A CA 1
ATOM 535 C C . ASP A 1 70 ? 20.646 14.266 -17.754 1.00 94.00 70 ASP A C 1
ATOM 537 O O . ASP A 1 70 ? 20.450 14.445 -18.964 1.00 94.00 70 ASP A O 1
ATOM 541 N N . LYS A 1 71 ? 20.186 13.171 -17.133 1.00 91.62 71 LYS A N 1
ATOM 542 C CA . LYS A 1 71 ? 19.406 12.126 -17.823 1.00 91.62 71 LYS A CA 1
ATOM 543 C C . LYS A 1 71 ? 18.041 12.627 -18.272 1.00 91.62 71 LYS A C 1
ATOM 545 O O . LYS A 1 71 ? 17.582 12.251 -19.356 1.00 91.62 71 LYS A O 1
ATOM 550 N N . VAL A 1 72 ? 17.398 13.470 -17.466 1.00 92.75 72 VAL A N 1
ATOM 551 C CA . VAL A 1 72 ? 16.113 14.085 -17.818 1.00 92.75 72 VAL A CA 1
ATOM 552 C C . VAL A 1 72 ? 16.294 15.010 -19.015 1.00 92.75 72 VAL A C 1
ATOM 554 O O . VAL A 1 72 ? 15.593 14.844 -20.012 1.00 92.75 72 VAL A O 1
ATOM 557 N N . GLN A 1 73 ? 17.277 15.913 -18.975 1.00 95.12 73 GLN A N 1
ATOM 558 C CA . GLN A 1 73 ? 17.565 16.821 -20.089 1.00 95.12 73 GLN A CA 1
ATOM 559 C C . GLN A 1 73 ? 17.903 16.056 -21.372 1.00 95.12 73 GLN A C 1
ATOM 561 O O . GLN A 1 73 ? 17.347 16.346 -22.431 1.00 95.12 73 GLN A O 1
ATOM 566 N N . THR A 1 74 ? 18.739 15.020 -21.273 1.00 95.06 74 THR A N 1
ATOM 567 C CA . THR A 1 74 ? 19.079 14.153 -22.413 1.00 95.06 74 THR A CA 1
ATOM 568 C C . THR A 1 74 ? 17.832 13.509 -23.026 1.00 95.06 74 THR A C 1
ATOM 570 O O . THR A 1 74 ? 17.675 13.496 -24.247 1.00 95.06 74 THR A O 1
ATOM 573 N N . SER A 1 75 ? 16.911 13.020 -22.190 1.00 93.44 75 SER A N 1
ATOM 574 C CA . SER A 1 75 ? 15.659 12.398 -22.643 1.00 93.44 75 SER A CA 1
ATOM 575 C C . SER A 1 75 ? 14.720 13.410 -23.303 1.00 93.44 75 SER A C 1
ATOM 577 O O . SER A 1 75 ? 14.121 13.111 -24.335 1.00 93.44 75 SER A O 1
ATOM 579 N N . LEU A 1 76 ? 14.619 14.622 -22.748 1.00 93.94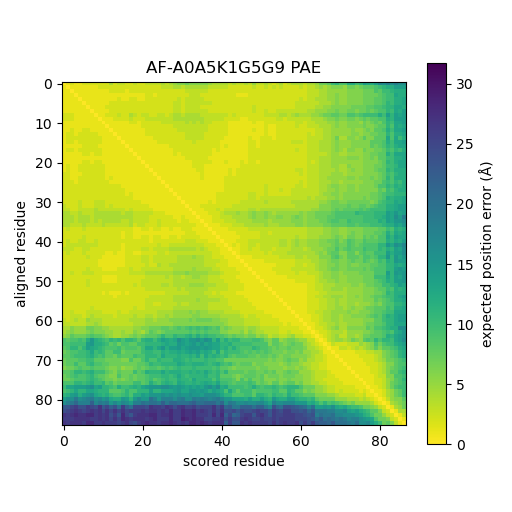 76 LEU A N 1
ATOM 580 C CA . LEU A 1 76 ? 13.797 15.704 -23.298 1.00 93.94 76 LEU A CA 1
ATOM 581 C C . LEU A 1 76 ? 14.292 16.161 -24.675 1.00 93.94 76 LEU A C 1
ATOM 583 O O . LEU A 1 76 ? 13.480 16.412 -25.565 1.00 93.94 76 LEU A O 1
ATOM 587 N N . LEU A 1 77 ? 15.611 16.226 -24.880 1.00 95.06 77 LEU A N 1
ATOM 588 C CA . LEU A 1 77 ? 16.205 16.581 -26.174 1.00 95.06 77 LEU A CA 1
ATOM 589 C C . LEU A 1 77 ? 15.900 15.555 -27.276 1.00 95.06 77 LEU A C 1
ATOM 591 O O . LEU A 1 77 ? 15.875 15.921 -28.450 1.00 95.06 77 LEU A O 1
ATOM 595 N N . ALA A 1 78 ? 15.655 14.293 -26.912 1.00 94.19 78 ALA A N 1
ATOM 596 C CA . ALA A 1 78 ? 15.320 13.224 -27.851 1.00 94.19 78 ALA A CA 1
ATOM 597 C C . ALA A 1 78 ? 13.850 13.247 -28.313 1.00 94.19 78 ALA A C 1
ATOM 599 O O . ALA A 1 78 ? 13.492 12.516 -29.239 1.00 94.19 78 ALA A O 1
ATOM 600 N N . ILE A 1 79 ? 12.992 14.068 -27.696 1.00 93.75 79 ILE A N 1
ATOM 601 C CA . 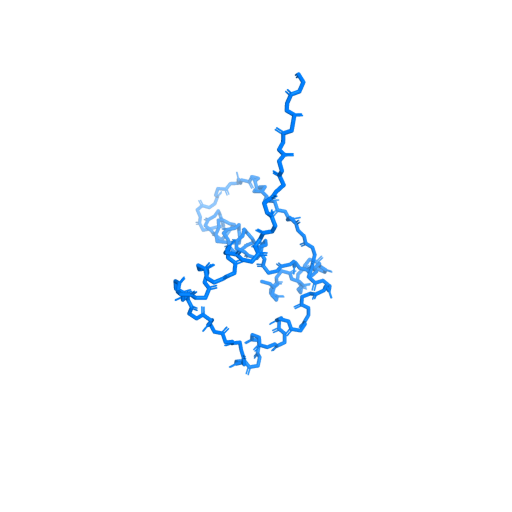ILE A 1 79 ? 11.581 14.179 -28.079 1.00 93.75 79 ILE A CA 1
ATOM 602 C C . ILE A 1 79 ? 11.482 14.868 -29.453 1.00 93.75 79 ILE A C 1
ATOM 604 O O . ILE A 1 79 ? 11.955 16.000 -29.607 1.00 93.75 79 ILE A O 1
ATOM 608 N N . PRO A 1 80 ? 10.845 14.240 -30.462 1.00 90.81 80 PRO A N 1
ATOM 609 C CA . PRO A 1 80 ? 10.665 14.855 -31.771 1.00 90.81 80 PRO A CA 1
ATOM 610 C C . PRO A 1 80 ? 9.878 16.164 -31.676 1.00 90.81 80 PRO A C 1
ATOM 612 O O . PRO A 1 80 ? 8.785 16.214 -31.110 1.00 90.81 80 PRO A O 1
ATOM 615 N N . LYS A 1 81 ? 10.409 17.229 -32.280 1.00 87.69 81 LYS A N 1
ATOM 616 C CA . LYS A 1 81 ? 9.692 18.500 -32.404 1.00 87.69 81 LYS A CA 1
ATOM 617 C C . LYS A 1 81 ? 8.703 18.398 -33.559 1.00 87.69 81 LYS A C 1
ATOM 619 O O . LYS A 1 81 ? 9.101 18.434 -34.720 1.00 87.69 81 LYS A O 1
ATOM 624 N N . VAL A 1 82 ? 7.422 18.261 -33.235 1.00 86.50 82 VAL A N 1
ATOM 625 C CA . VAL A 1 82 ? 6.342 18.263 -34.226 1.00 86.50 82 VAL A CA 1
ATOM 626 C C . VAL A 1 82 ? 5.831 19.694 -34.373 1.00 86.50 82 VAL A C 1
ATOM 628 O O . VAL A 1 82 ? 5.473 20.326 -33.380 1.00 86.50 82 VAL A O 1
ATOM 631 N N . ALA A 1 83 ? 5.819 20.226 -35.597 1.00 79.06 83 ALA A N 1
ATOM 632 C CA . ALA A 1 83 ? 5.184 21.511 -35.867 1.00 79.06 83 ALA A CA 1
ATOM 633 C C . ALA A 1 83 ? 3.665 21.346 -35.725 1.00 79.06 83 ALA A C 1
ATOM 635 O O . ALA A 1 83 ? 3.059 20.535 -36.424 1.00 79.06 83 ALA A O 1
ATOM 636 N N . VAL A 1 84 ? 3.055 22.090 -34.805 1.00 74.19 84 VAL A N 1
ATOM 637 C CA . VAL A 1 84 ? 1.597 22.162 -34.702 1.00 74.19 84 VAL A CA 1
ATOM 638 C C . VAL A 1 84 ? 1.133 23.265 -35.650 1.00 74.19 84 VAL A C 1
ATOM 640 O O . VAL A 1 84 ? 1.266 24.445 -35.335 1.00 74.19 84 VAL A O 1
ATOM 643 N N . GLU A 1 85 ? 0.600 22.896 -36.815 1.00 65.06 85 GLU A N 1
ATOM 644 C CA . GLU A 1 85 ? -0.230 23.815 -37.599 1.00 65.06 85 GLU A CA 1
ATOM 645 C C . GLU A 1 85 ? -1.590 23.925 -36.907 1.00 65.06 85 GLU A C 1
ATOM 647 O O . GLU A 1 85 ? -2.465 23.070 -37.057 1.00 65.06 85 GLU A O 1
ATOM 652 N N . ILE A 1 86 ? -1.751 24.965 -36.091 1.00 66.56 86 ILE A N 1
ATOM 653 C CA . ILE A 1 86 ? -3.064 25.362 -35.586 1.00 66.56 86 ILE A CA 1
ATOM 654 C C . ILE A 1 86 ? -3.787 26.051 -36.750 1.00 66.56 86 ILE A C 1
ATOM 656 O O . ILE A 1 86 ? -3.318 27.080 -37.235 1.00 66.56 86 ILE A O 1
ATOM 660 N N . LYS A 1 87 ? -4.884 25.445 -37.219 1.00 53.62 87 LYS A N 1
ATOM 661 C CA . LYS A 1 87 ? -5.836 26.075 -38.147 1.00 53.62 87 LYS A CA 1
ATOM 662 C C . LYS A 1 87 ? -6.711 27.094 -37.434 1.00 53.62 87 LYS A C 1
ATOM 664 O O . LYS A 1 87 ? -7.080 26.824 -36.269 1.00 53.62 87 LYS A O 1
#

pLDDT: mean 94.29, std 7.41, range [53.62, 98.62]

Sequence (87 aa):
AIKFARTEGLIPAPEPTHAIAAVIREALNCRETGESKVLLMAMCGHGHFDLTSYEKYLQGKMVDLSYDDDKVQTSLLAIPKVAVEIK

InterPro domains:
  IPR023026 Tryptophan synthase beta chain/beta chain-like [PTHR48077] (3-62)
  IPR036052 Tryptophan synthase beta chain-like, PALP domain superfamily [G3DSA:3.40.50.1100] (3-51)
  IPR036052 Tryptophan synthase beta chain-like, PALP domain superfamily [SSF53686] (3-57)

Organism: NCBI:txid210225